Protein AF-A0A8B6G0R1-F1 (afdb_monomer_lite)

Foldseek 3Di:
DDPVVVVVVQLDDQEEFEKQAADPPPPPPDDDDDDPDPPPPPPPDDDDPVNVVVPAFDWDWDADPSRHIYTYGYPNDQKIKTKTKGQDAQLSDDPVCRCVLVVVQVVVQQDDPVGGNVRSVCVCVVQVKDWHWDGDHGITMTMMMGGSVPPVD

pLDDT: mean 74.89, std 23.1, range [29.56, 95.31]

Secondary structure (DSSP, 8-state):
--STTGGGTT-S-EEEEEEE-----------------------PPPPPHHHHHHTSPP-EEEE-TTS-EEEE-----SEEEEEEEES-SGGG--TTTTTHHHHHHHHTTS--SSS-HHHHHHHHHHTT-EEEEEE-SS-EEEEEEEEGGGTT-

InterPro domains:
  IPR001431 Peptidase M16, zinc-binding site [PS00143] (89-112)
  IPR011249 Metalloenzyme, LuxS/M16 peptidase-like [SSF63411] (56-152)
  IPR011765 Peptidase M16, N-terminal [PF00675] (69-153)
  IPR050361 Mitochondrial Processing Peptidase/Ubiquinol-cytochrome c Reductase Complex [PTHR11851] (52-152)

Radius of gyration: 22.04 Å; chains: 1; bounding box: 58×38×65 Å

Structure (mmCIF, N/CA/C/O backbone):
data_AF-A0A8B6G0R1-F1
#
_entry.id   AF-A0A8B6G0R1-F1
#
loop_
_atom_site.group_PDB
_atom_site.id
_atom_site.type_symbol
_atom_site.label_atom_id
_atom_site.label_alt_id
_atom_site.label_comp_id
_atom_site.label_asym_id
_atom_site.label_entity_id
_atom_site.label_seq_id
_atom_site.pdbx_PDB_ins_code
_atom_site.Cartn_x
_atom_site.Cartn_y
_atom_site.Cartn_z
_atom_site.occupancy
_atom_site.B_iso_or_equiv
_atom_site.auth_seq_id
_atom_site.auth_comp_id
_atom_site.auth_asym_id
_atom_site.auth_atom_id
_atom_site.pdbx_PDB_model_num
ATOM 1 N N . MET A 1 1 ? -8.071 -9.651 25.388 1.00 42.31 1 MET A N 1
ATOM 2 C CA . MET A 1 1 ? -8.073 -10.667 24.307 1.00 42.31 1 MET A CA 1
ATOM 3 C C . MET A 1 1 ? -9.357 -10.486 23.501 1.00 42.31 1 MET A C 1
ATOM 5 O O . MET A 1 1 ? -10.359 -10.273 24.169 1.00 42.31 1 MET A O 1
ATOM 9 N N . PRO A 1 2 ? -9.381 -10.528 22.151 1.00 45.34 2 PRO A N 1
ATOM 10 C CA . PRO A 1 2 ? -8.360 -11.071 21.257 1.00 45.34 2 PRO A CA 1
ATOM 11 C C . PRO A 1 2 ? -8.134 -10.217 19.980 1.00 45.34 2 PRO A C 1
ATOM 13 O O . PRO A 1 2 ? -8.844 -10.356 18.992 1.00 45.34 2 PRO A O 1
ATOM 16 N N . ILE A 1 3 ? -7.073 -9.407 19.936 1.00 35.97 3 ILE A N 1
ATOM 17 C CA . ILE A 1 3 ? -6.540 -8.895 18.650 1.00 35.97 3 ILE A CA 1
ATOM 18 C C . ILE A 1 3 ? -5.832 -10.038 17.887 1.00 35.97 3 ILE A C 1
ATOM 20 O O . ILE A 1 3 ? -5.741 -10.038 16.665 1.00 35.97 3 ILE A O 1
ATOM 24 N N . ILE A 1 4 ? -5.431 -11.087 18.612 1.00 33.22 4 ILE A N 1
ATOM 25 C CA . ILE A 1 4 ? -4.708 -12.253 18.090 1.00 33.22 4 ILE A CA 1
ATOM 26 C C . ILE A 1 4 ? -5.633 -13.201 17.292 1.00 33.22 4 ILE A C 1
ATOM 28 O O . ILE A 1 4 ? -5.166 -13.844 16.361 1.00 33.22 4 ILE A O 1
ATOM 32 N N . HIS A 1 5 ? -6.951 -13.227 17.552 1.00 29.56 5 HIS A N 1
ATOM 33 C CA . HIS A 1 5 ? -7.903 -13.936 16.670 1.00 29.56 5 HIS A CA 1
ATOM 34 C C . HIS A 1 5 ? -8.238 -13.147 15.395 1.00 29.56 5 HIS A C 1
ATOM 36 O O . HIS A 1 5 ? -8.706 -13.731 14.424 1.00 29.56 5 HIS A O 1
ATOM 42 N N . PHE A 1 6 ? -7.994 -11.833 15.353 1.00 38.06 6 PHE A N 1
ATOM 43 C CA . PHE A 1 6 ? -8.375 -11.010 14.200 1.00 38.06 6 PHE A CA 1
ATOM 44 C C . PHE A 1 6 ? -7.404 -11.164 13.019 1.00 38.06 6 PHE A C 1
ATOM 46 O O . PHE A 1 6 ? -7.798 -10.994 11.868 1.00 38.06 6 PHE A O 1
ATOM 53 N N . LEU A 1 7 ? -6.165 -11.605 13.279 1.00 32.12 7 LEU A N 1
ATOM 54 C CA . LEU A 1 7 ? -5.239 -12.020 12.221 1.00 32.12 7 LEU A CA 1
ATOM 55 C C . LEU A 1 7 ? -5.692 -13.299 11.493 1.00 32.12 7 LEU A C 1
ATOM 57 O O . LEU A 1 7 ? -5.248 -13.527 10.373 1.00 32.12 7 LEU A O 1
ATOM 61 N N . GLN A 1 8 ? -6.604 -14.103 12.061 1.00 31.98 8 GLN A N 1
ATOM 62 C CA . GLN A 1 8 ? -7.173 -15.254 11.344 1.00 31.98 8 GLN A CA 1
ATOM 63 C C . GLN A 1 8 ? -8.204 -14.844 10.280 1.00 31.98 8 GLN A C 1
ATOM 65 O O . GLN A 1 8 ? -8.451 -15.623 9.364 1.00 31.98 8 GLN A O 1
ATOM 70 N N . ILE A 1 9 ? -8.753 -13.623 10.338 1.00 37.62 9 ILE A N 1
ATOM 71 C CA . ILE A 1 9 ? -9.618 -13.074 9.276 1.00 37.62 9 ILE A CA 1
ATOM 72 C C . ILE A 1 9 ? -8.776 -12.611 8.072 1.00 37.62 9 ILE A C 1
ATOM 74 O O . ILE A 1 9 ? -9.251 -12.635 6.943 1.00 37.62 9 ILE A O 1
ATOM 78 N N . PHE A 1 10 ? -7.495 -12.292 8.287 1.00 37.84 10 PHE A N 1
ATOM 79 C CA . PHE A 1 10 ? -6.529 -11.962 7.232 1.00 37.84 10 PHE A CA 1
ATOM 80 C C . PHE A 1 10 ? -5.708 -13.171 6.750 1.00 37.84 10 PHE A C 1
ATOM 82 O O . PHE A 1 10 ? -4.663 -12.998 6.129 1.00 37.84 10 PHE A O 1
ATOM 89 N N . ASN A 1 11 ? -6.169 -14.407 6.976 1.00 33.16 11 ASN A N 1
ATOM 90 C CA . ASN A 1 11 ? -5.526 -15.602 6.410 1.00 33.16 11 ASN A CA 1
ATOM 91 C C . ASN A 1 11 ? -5.885 -15.833 4.923 1.00 33.16 11 ASN A C 1
ATOM 93 O O . ASN A 1 11 ? -5.895 -16.961 4.435 1.00 33.16 11 ASN A O 1
ATOM 97 N N . MET A 1 12 ? -6.222 -14.771 4.190 1.00 33.50 12 MET A N 1
ATOM 98 C CA . MET A 1 12 ? -6.716 -14.845 2.821 1.00 33.50 12 MET A CA 1
ATOM 99 C C . MET A 1 12 ? -5.886 -13.942 1.913 1.00 33.50 12 MET A C 1
ATOM 101 O O . MET A 1 12 ? -5.963 -12.720 1.964 1.00 33.50 12 MET A O 1
ATOM 105 N N . ALA A 1 13 ? -5.067 -14.602 1.093 1.00 32.81 13 ALA A N 1
ATOM 106 C CA . ALA A 1 13 ? -4.628 -14.146 -0.219 1.00 32.81 13 ALA A CA 1
ATOM 107 C C . ALA A 1 13 ? -4.170 -12.675 -0.299 1.00 32.81 13 ALA A C 1
ATOM 109 O O . ALA A 1 13 ? -4.767 -11.857 -0.996 1.00 32.81 13 ALA A O 1
ATOM 110 N N . ALA A 1 14 ? -3.030 -12.355 0.322 1.00 33.09 14 ALA A N 1
ATOM 111 C CA . ALA A 1 14 ? -2.245 -11.185 -0.072 1.00 33.09 14 ALA A CA 1
ATOM 112 C C . ALA A 1 14 ? -1.750 -11.398 -1.512 1.00 33.09 14 ALA A C 1
ATOM 114 O O . ALA A 1 14 ? -0.733 -12.045 -1.793 1.00 33.09 14 ALA A O 1
ATOM 115 N N . ARG A 1 15 ? -2.550 -10.923 -2.459 1.00 43.00 15 ARG A N 1
ATOM 116 C CA . ARG A 1 15 ? -2.318 -11.076 -3.882 1.00 43.00 15 ARG A CA 1
ATOM 117 C C . ARG A 1 15 ? -1.769 -9.757 -4.398 1.00 43.00 15 ARG A C 1
ATOM 119 O O . ARG A 1 15 ? -2.527 -8.860 -4.717 1.00 43.00 15 ARG A O 1
ATOM 126 N N . VAL A 1 16 ? -0.456 -9.769 -4.622 1.00 35.62 16 VAL A N 1
ATOM 127 C CA . VAL A 1 16 ? 0.317 -8.779 -5.379 1.00 35.62 16 VAL A CA 1
ATOM 128 C C . VAL A 1 16 ? 0.768 -7.579 -4.543 1.00 35.62 16 VAL A C 1
ATOM 130 O O . VAL A 1 16 ? 0.059 -6.602 -4.343 1.00 35.62 16 VAL A O 1
ATOM 133 N N . PHE A 1 17 ? 2.022 -7.646 -4.116 1.00 44.31 17 PHE A N 1
ATOM 134 C CA . PHE A 1 17 ? 2.850 -6.493 -3.798 1.00 44.31 17 PHE A CA 1
ATOM 135 C C . PHE A 1 17 ? 3.365 -5.939 -5.133 1.00 44.31 17 PHE A C 1
ATOM 137 O O . PHE A 1 17 ? 4.261 -6.557 -5.700 1.00 44.31 17 PHE A O 1
ATOM 144 N N . LYS A 1 18 ? 2.787 -4.866 -5.700 1.00 41.88 18 LYS A N 1
ATOM 145 C CA . LYS A 1 18 ? 3.368 -4.236 -6.905 1.00 41.88 18 LYS A CA 1
ATOM 146 C C . LYS A 1 18 ? 4.469 -3.280 -6.455 1.00 41.88 18 LYS A C 1
ATOM 148 O O . LYS A 1 18 ? 4.163 -2.246 -5.871 1.00 41.88 18 LYS A O 1
ATOM 153 N N . ILE A 1 19 ? 5.729 -3.626 -6.704 1.00 49.19 19 ILE A N 1
ATOM 154 C CA . ILE A 1 19 ? 6.870 -2.717 -6.556 1.00 49.19 19 ILE A CA 1
ATOM 155 C C . ILE A 1 19 ? 7.242 -2.245 -7.959 1.00 49.19 19 ILE A C 1
ATOM 157 O O . ILE A 1 19 ? 7.856 -2.983 -8.729 1.00 49.19 19 ILE A O 1
ATOM 161 N N . VAL A 1 20 ? 6.876 -1.014 -8.305 1.00 50.31 20 VAL A N 1
ATOM 162 C CA . VAL A 1 20 ? 7.505 -0.327 -9.438 1.00 50.31 20 VAL A CA 1
ATOM 163 C C . VAL A 1 20 ? 8.727 0.37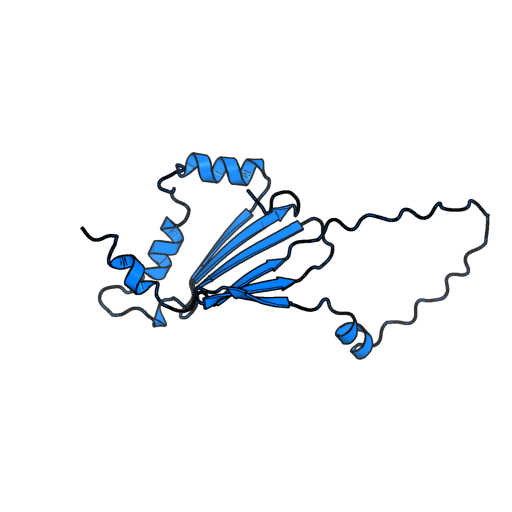8 -8.879 1.00 50.31 20 VAL A C 1
ATOM 165 O O . VAL A 1 20 ? 8.591 1.506 -8.433 1.00 50.31 20 VAL A O 1
ATOM 168 N N . ALA A 1 21 ? 9.880 -0.285 -8.807 1.00 43.12 21 ALA A N 1
ATOM 169 C CA . ALA A 1 21 ? 11.126 0.331 -8.346 1.00 43.12 21 ALA A CA 1
ATOM 170 C C . ALA A 1 21 ? 12.169 0.259 -9.455 1.00 43.12 21 ALA A C 1
ATOM 172 O O . ALA A 1 21 ? 12.370 -0.803 -10.045 1.00 43.12 21 ALA A O 1
ATOM 173 N N . SER A 1 22 ? 12.836 1.384 -9.712 1.00 37.28 22 SER A N 1
ATOM 174 C CA . SER A 1 22 ? 13.942 1.427 -10.656 1.00 37.28 22 SER A CA 1
ATOM 175 C C . SER A 1 22 ? 15.218 0.876 -10.034 1.00 37.28 22 SER A C 1
ATOM 177 O O . SER A 1 22 ? 15.599 1.236 -8.915 1.00 37.28 22 SER A O 1
ATOM 179 N N . ARG A 1 23 ? 15.926 0.004 -10.758 1.00 33.78 23 ARG A N 1
ATOM 180 C CA . ARG A 1 23 ? 17.341 -0.231 -10.454 1.00 33.78 23 ARG A CA 1
ATOM 181 C C . ARG A 1 23 ? 18.111 1.068 -10.707 1.00 33.78 23 ARG A C 1
ATOM 183 O O . ARG A 1 23 ? 17.828 1.751 -11.690 1.00 33.78 23 ARG A O 1
ATOM 190 N N 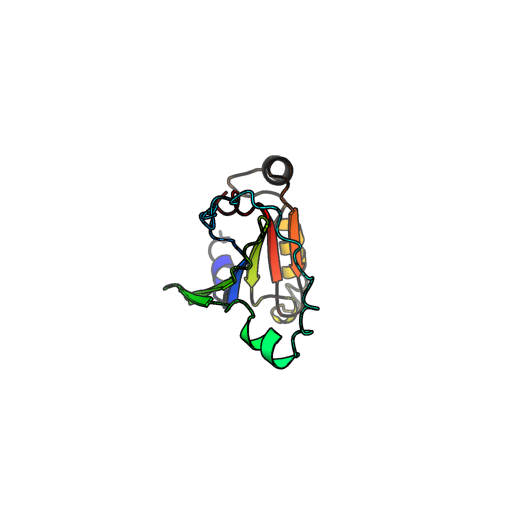. PRO A 1 24 ? 19.140 1.400 -9.906 1.00 33.16 24 PRO A N 1
ATOM 191 C CA . PRO A 1 24 ? 20.075 2.443 -10.289 1.00 33.16 24 PRO A CA 1
ATOM 192 C C . PRO A 1 24 ? 20.821 1.956 -11.535 1.00 33.16 24 PRO A C 1
ATOM 194 O O . PRO A 1 24 ? 21.793 1.203 -11.452 1.00 33.16 24 PRO A O 1
ATOM 197 N N . THR A 1 25 ? 20.346 2.341 -12.718 1.00 35.78 25 THR A N 1
ATOM 198 C CA . THR A 1 25 ? 21.096 2.158 -13.954 1.00 35.78 25 THR A CA 1
ATOM 199 C C . THR A 1 25 ? 22.388 2.939 -13.806 1.00 35.78 25 THR A C 1
ATOM 201 O O . THR A 1 25 ? 22.387 4.168 -13.740 1.00 35.78 25 THR A O 1
ATOM 204 N N . LYS A 1 26 ? 23.504 2.210 -13.728 1.00 34.97 26 LYS A N 1
ATOM 205 C CA . LYS A 1 26 ? 24.844 2.768 -13.862 1.00 34.97 26 LYS A CA 1
ATOM 206 C C . LYS A 1 26 ? 24.886 3.415 -15.243 1.00 34.97 26 LYS A C 1
ATOM 208 O O . LYS A 1 26 ? 25.000 2.721 -16.249 1.00 34.97 26 LYS A O 1
ATOM 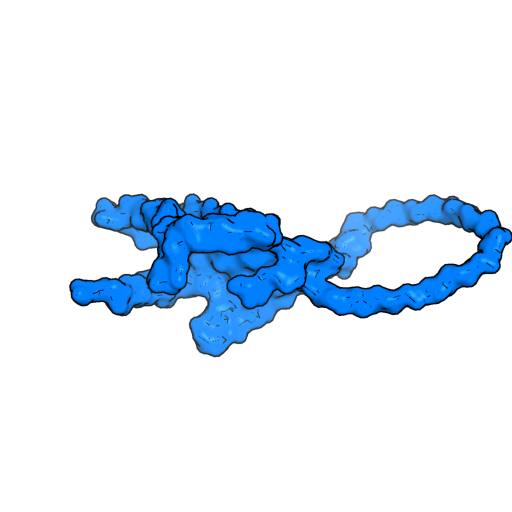213 N N . LEU A 1 27 ? 24.692 4.731 -15.281 1.00 35.94 27 LEU A N 1
ATOM 214 C CA . LEU A 1 27 ? 24.750 5.521 -16.498 1.00 35.94 27 LEU A CA 1
ATOM 215 C C . LEU A 1 27 ? 26.184 5.403 -17.021 1.00 35.94 27 LEU A C 1
ATOM 217 O O . LEU A 1 27 ? 27.095 6.075 -16.538 1.00 35.94 27 LEU A O 1
ATOM 221 N N . LEU A 1 28 ? 26.406 4.482 -17.957 1.00 36.66 28 LEU A N 1
ATOM 222 C CA . LEU A 1 28 ? 27.624 4.441 -18.751 1.00 36.66 28 LEU A CA 1
ATOM 223 C C . LEU A 1 28 ? 27.592 5.682 -19.644 1.00 36.66 28 LEU A C 1
ATOM 225 O O . LEU A 1 28 ? 27.102 5.652 -20.769 1.00 36.66 28 LEU A O 1
ATOM 229 N N . LEU A 1 29 ? 28.071 6.796 -19.089 1.00 34.44 29 LEU A N 1
ATOM 230 C CA . LEU A 1 29 ? 28.392 8.009 -19.821 1.00 34.44 29 LEU A CA 1
ATOM 231 C C . LEU A 1 29 ? 29.461 7.643 -20.851 1.00 34.44 29 LEU A C 1
ATOM 233 O O . LEU A 1 29 ? 30.645 7.544 -20.532 1.00 34.44 29 LEU A O 1
ATOM 237 N N . GLN A 1 30 ? 29.042 7.396 -22.090 1.00 35.09 30 GLN A N 1
ATOM 238 C CA . GLN A 1 30 ? 29.983 7.368 -23.199 1.00 35.09 30 GLN A CA 1
ATOM 239 C C . GLN A 1 30 ? 30.421 8.813 -23.479 1.00 35.09 30 GLN A C 1
ATOM 241 O O . GLN A 1 30 ? 29.568 9.702 -23.552 1.00 35.09 30 GLN A O 1
ATOM 246 N N . PRO A 1 31 ? 31.729 9.082 -23.619 1.00 31.03 31 PRO A N 1
ATOM 247 C CA . PRO A 1 31 ? 32.215 10.432 -23.851 1.00 31.03 31 PRO A CA 1
ATOM 248 C C . PRO A 1 31 ? 31.722 10.940 -25.210 1.00 31.03 31 PRO A C 1
ATOM 250 O O . PRO A 1 31 ? 31.950 10.316 -26.249 1.00 31.03 31 PRO A O 1
ATOM 253 N N . PHE A 1 32 ? 31.055 12.094 -25.199 1.00 37.81 32 PHE A N 1
ATOM 254 C CA . PHE A 1 32 ? 30.643 12.808 -26.403 1.00 37.81 32 PHE A CA 1
ATOM 255 C C . PHE A 1 32 ? 31.898 13.322 -27.119 1.00 37.81 32 PHE A C 1
ATOM 257 O O . PHE A 1 32 ? 32.559 14.248 -26.652 1.00 37.81 32 PHE A O 1
ATOM 264 N N . LYS A 1 33 ? 32.271 12.691 -28.238 1.00 38.56 33 LYS A N 1
ATOM 265 C CA . LYS A 1 33 ? 33.365 13.182 -29.082 1.00 38.56 33 LYS A CA 1
ATOM 266 C C . LYS A 1 33 ? 32.880 14.407 -29.853 1.00 38.56 33 LYS A C 1
ATOM 268 O O . LYS A 1 33 ? 32.022 14.295 -30.725 1.00 38.56 33 LYS A O 1
ATOM 273 N N . THR A 1 34 ? 33.448 15.563 -29.529 1.00 40.38 34 THR A N 1
ATOM 274 C CA . THR A 1 34 ? 33.211 16.840 -30.205 1.00 40.38 34 THR A CA 1
ATOM 275 C C . THR A 1 34 ? 33.673 16.746 -31.657 1.00 40.38 34 THR A C 1
ATOM 277 O O . THR A 1 34 ? 34.865 16.764 -31.953 1.00 40.38 34 THR A O 1
ATOM 280 N N . GLY A 1 35 ? 32.719 16.614 -32.573 1.00 40.91 35 GLY A N 1
ATOM 281 C CA . GLY A 1 35 ? 32.949 16.674 -34.007 1.00 40.91 35 GLY A CA 1
ATOM 282 C C . GLY A 1 35 ? 31.728 17.288 -34.667 1.00 40.91 35 GLY A C 1
ATOM 283 O O . GLY A 1 35 ? 30.629 16.746 -34.562 1.00 40.91 35 GLY A O 1
ATOM 284 N N . THR A 1 36 ? 31.911 18.434 -35.318 1.00 48.44 36 THR A N 1
ATOM 285 C CA . THR A 1 36 ? 30.871 19.153 -36.056 1.00 48.44 36 THR A CA 1
ATOM 286 C C . THR A 1 36 ? 30.433 18.312 -37.252 1.00 48.44 36 THR A C 1
ATOM 288 O O . THR A 1 36 ? 30.958 18.433 -38.355 1.00 48.44 36 THR A O 1
ATOM 291 N N . ARG A 1 37 ? 29.489 17.400 -37.028 1.00 49.44 37 ARG A N 1
ATOM 292 C CA . ARG A 1 37 ? 28.846 16.614 -38.074 1.00 49.44 37 ARG A CA 1
ATOM 293 C C . ARG A 1 37 ? 27.411 17.094 -38.164 1.00 49.44 37 ARG A C 1
ATOM 295 O O . ARG A 1 37 ? 26.662 16.968 -37.202 1.00 49.44 37 ARG A O 1
ATOM 302 N N . VAL A 1 38 ? 27.040 17.651 -39.316 1.00 48.12 38 VAL A N 1
ATOM 303 C CA . VAL A 1 38 ? 25.645 17.940 -39.660 1.00 48.12 38 VAL A CA 1
ATOM 304 C C . VAL A 1 38 ? 24.873 16.629 -39.520 1.00 48.12 38 VAL A C 1
ATOM 306 O O . VAL A 1 38 ? 24.984 15.729 -40.357 1.00 48.12 38 VAL A O 1
ATOM 309 N N . VAL A 1 39 ? 24.155 16.472 -38.406 1.00 52.84 39 VAL A N 1
ATOM 310 C CA . VAL A 1 39 ? 23.286 15.323 -38.181 1.00 52.84 39 VAL A CA 1
ATOM 311 C C . VAL A 1 39 ? 22.071 15.567 -39.055 1.00 52.84 39 VAL A C 1
ATOM 313 O O . VAL A 1 39 ? 21.179 16.339 -38.720 1.00 52.84 39 VAL A O 1
ATOM 316 N N . ARG A 1 40 ? 22.065 14.937 -40.229 1.00 41.84 40 ARG A N 1
ATOM 317 C CA . ARG A 1 40 ? 20.850 14.765 -41.018 1.00 41.84 40 ARG A CA 1
ATOM 318 C C . ARG A 1 40 ? 19.844 14.095 -40.082 1.00 41.84 40 ARG A C 1
ATOM 320 O O . ARG A 1 40 ? 20.036 12.926 -39.754 1.00 41.84 40 ARG A O 1
ATOM 327 N N . CYS A 1 41 ? 18.838 14.836 -39.609 1.00 43.28 41 CYS A N 1
ATOM 328 C CA . CYS A 1 41 ? 17.710 14.257 -38.887 1.00 43.28 41 CYS A CA 1
ATOM 329 C C . CYS A 1 41 ? 17.065 13.238 -39.824 1.00 43.28 41 CYS A C 1
ATOM 331 O O . CYS A 1 41 ? 16.314 13.593 -40.731 1.00 43.28 41 CYS A O 1
ATOM 333 N N . GLN A 1 42 ? 17.420 11.967 -39.661 1.00 49.16 42 GLN A N 1
ATOM 334 C CA . GLN A 1 42 ? 16.626 10.892 -40.216 1.00 49.16 42 GLN A CA 1
ATOM 335 C C . GLN A 1 42 ? 15.302 10.960 -39.463 1.00 49.16 42 GLN A C 1
ATOM 337 O O . GLN A 1 42 ? 15.283 10.858 -38.238 1.00 49.16 42 GLN A O 1
ATOM 342 N N . SER A 1 43 ? 14.219 11.233 -40.192 1.00 48.78 43 SER A N 1
ATOM 343 C CA . SER A 1 43 ? 12.860 11.129 -39.669 1.00 48.78 43 SER A CA 1
ATOM 344 C C . SER A 1 43 ? 12.742 9.769 -38.983 1.00 48.78 43 SER A C 1
ATOM 346 O O . SER A 1 43 ? 12.904 8.733 -39.633 1.00 48.78 43 SER A O 1
ATOM 348 N N . ALA A 1 44 ? 12.581 9.772 -37.659 1.00 62.12 44 ALA A N 1
ATOM 349 C CA . ALA A 1 44 ? 12.375 8.549 -36.907 1.00 62.12 44 ALA A CA 1
ATOM 350 C C . ALA A 1 44 ? 11.135 7.867 -37.493 1.00 62.12 44 ALA A C 1
ATOM 352 O O . ALA A 1 44 ? 10.056 8.463 -37.516 1.00 62.12 44 ALA A O 1
ATOM 353 N N . LYS A 1 45 ? 11.290 6.645 -38.018 1.00 58.62 45 LYS A N 1
ATOM 354 C CA . LYS A 1 45 ? 10.143 5.823 -38.412 1.00 58.62 45 LYS A CA 1
ATOM 355 C C . LYS A 1 45 ? 9.211 5.740 -37.206 1.00 58.62 45 LYS A C 1
ATOM 357 O O . LYS A 1 45 ? 9.654 5.349 -36.128 1.00 58.62 45 LYS A O 1
ATOM 362 N N . ALA A 1 46 ? 7.949 6.125 -37.387 1.00 62.56 46 ALA A N 1
ATOM 363 C CA . ALA A 1 46 ? 6.935 5.953 -36.359 1.00 62.56 46 ALA A CA 1
ATOM 364 C C . ALA A 1 46 ? 6.902 4.471 -35.958 1.00 62.56 46 ALA A C 1
ATOM 366 O O . ALA A 1 46 ? 6.774 3.596 -36.820 1.00 62.56 46 ALA A O 1
ATOM 367 N N . ALA A 1 47 ? 7.095 4.193 -34.668 1.00 68.75 47 ALA A N 1
ATOM 368 C CA . ALA A 1 47 ? 7.029 2.835 -34.151 1.00 68.75 47 ALA A CA 1
ATOM 369 C C . ALA A 1 47 ? 5.645 2.256 -34.470 1.00 68.75 47 ALA A C 1
ATOM 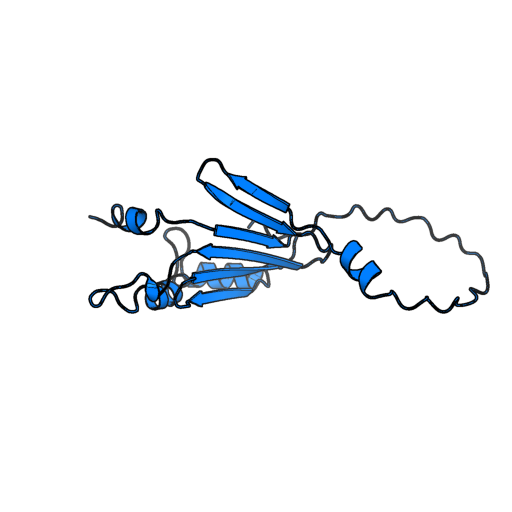371 O O . ALA A 1 47 ? 4.621 2.901 -34.251 1.00 68.75 47 ALA A O 1
ATOM 372 N N . THR A 1 48 ? 5.616 1.053 -35.036 1.00 84.44 48 THR A N 1
ATOM 373 C CA . THR A 1 48 ? 4.361 0.342 -35.307 1.00 84.44 48 THR A CA 1
ATOM 374 C C . THR A 1 48 ? 3.819 -0.214 -33.991 1.00 84.44 48 THR A C 1
ATOM 376 O O . THR A 1 48 ? 4.613 -0.582 -33.124 1.00 84.44 48 THR A O 1
ATOM 379 N N . TYR A 1 49 ? 2.496 -0.293 -33.822 1.00 80.69 49 TYR A N 1
ATOM 380 C CA . TYR A 1 49 ? 1.879 -0.711 -32.554 1.00 80.69 49 TYR A CA 1
ATOM 381 C C . TYR A 1 49 ? 2.437 -2.051 -32.034 1.00 80.69 49 TYR A C 1
ATOM 383 O O . TYR A 1 49 ? 2.765 -2.152 -30.855 1.00 80.69 49 TYR A O 1
ATOM 391 N N . GLU A 1 50 ? 2.664 -3.035 -32.909 1.00 83.06 50 GLU A N 1
ATOM 392 C CA . GLU A 1 50 ? 3.229 -4.339 -32.522 1.00 83.06 50 GLU A CA 1
ATOM 393 C C . GLU A 1 50 ? 4.620 -4.206 -31.905 1.00 83.06 50 GLU A C 1
ATOM 395 O O . GLU A 1 50 ? 4.864 -4.691 -30.804 1.00 83.06 50 GLU A O 1
ATOM 400 N N . SER A 1 51 ? 5.492 -3.421 -32.544 1.00 80.06 51 SER A N 1
ATOM 401 C CA . SER A 1 51 ? 6.845 -3.172 -32.038 1.00 80.06 51 SER A CA 1
ATOM 402 C C . SER A 1 51 ? 6.862 -2.434 -30.694 1.00 80.06 51 SER A C 1
ATOM 404 O O . SER A 1 51 ? 7.847 -2.508 -29.968 1.00 80.06 51 SER A O 1
ATOM 406 N N . THR A 1 52 ? 5.792 -1.721 -30.325 1.00 81.31 52 THR A N 1
ATOM 407 C CA . THR A 1 52 ? 5.708 -1.073 -29.004 1.00 81.31 52 THR A CA 1
ATOM 408 C C . THR A 1 52 ? 5.316 -2.043 -27.897 1.00 81.31 52 THR A C 1
ATOM 410 O O . THR A 1 52 ? 5.786 -1.886 -26.775 1.00 81.31 52 THR A O 1
ATOM 413 N N . ILE A 1 53 ? 4.515 -3.066 -28.213 1.00 82.38 53 ILE A N 1
ATOM 414 C CA . ILE A 1 53 ? 4.095 -4.083 -27.244 1.00 82.38 53 ILE A CA 1
ATOM 415 C C . ILE A 1 53 ? 5.281 -4.974 -26.866 1.00 82.38 53 ILE A C 1
ATOM 417 O O . ILE A 1 53 ? 5.468 -5.275 -25.691 1.00 82.38 53 ILE A O 1
ATOM 421 N N . GLU A 1 54 ? 6.122 -5.336 -27.837 1.00 82.69 54 GLU A N 1
ATOM 422 C CA . GLU A 1 54 ? 7.321 -6.153 -27.597 1.00 82.69 54 GLU A CA 1
ATOM 423 C C . GLU A 1 54 ? 8.375 -5.451 -26.727 1.00 82.69 54 GLU A C 1
ATOM 425 O O . GLU A 1 54 ? 9.143 -6.112 -26.034 1.00 82.69 54 GLU A O 1
ATOM 430 N N . ASN A 1 55 ? 8.408 -4.115 -26.736 1.00 82.62 55 ASN A N 1
ATOM 431 C CA . ASN A 1 55 ? 9.379 -3.314 -25.984 1.00 82.62 55 ASN A CA 1
ATOM 432 C C . ASN A 1 55 ? 8.894 -2.907 -24.578 1.00 82.62 55 ASN A C 1
ATOM 434 O O . ASN A 1 55 ? 9.559 -2.111 -23.910 1.00 82.62 55 ASN A O 1
ATOM 438 N N . LEU A 1 56 ? 7.742 -3.407 -24.118 1.00 84.69 56 LEU A N 1
ATOM 439 C CA . LEU A 1 56 ? 7.253 -3.135 -22.766 1.00 84.69 56 LEU A CA 1
ATOM 440 C C . LEU A 1 56 ? 8.111 -3.860 -21.715 1.00 84.69 56 LEU A C 1
ATOM 442 O O . LEU A 1 56 ? 8.478 -5.020 -21.915 1.00 84.69 56 LEU A O 1
ATOM 446 N N . PRO A 1 57 ? 8.417 -3.214 -20.575 1.00 86.25 57 PRO A N 1
ATOM 447 C CA . PRO A 1 57 ? 9.129 -3.876 -19.493 1.00 86.25 57 PRO A CA 1
ATOM 448 C C . PRO A 1 57 ? 8.301 -5.045 -18.948 1.00 86.25 57 PRO A C 1
ATOM 450 O O . PRO A 1 57 ? 7.107 -4.918 -18.667 1.00 86.25 57 PRO A O 1
ATOM 453 N N . GLU A 1 58 ? 8.946 -6.196 -18.777 1.00 87.50 58 GLU A N 1
ATOM 454 C CA . GLU A 1 58 ? 8.297 -7.385 -18.234 1.00 87.50 58 GLU A CA 1
ATOM 455 C C . GLU A 1 58 ? 7.947 -7.187 -16.750 1.00 87.50 58 GLU A C 1
ATOM 457 O O . GLU A 1 58 ? 8.777 -6.762 -15.940 1.00 87.50 58 GLU A O 1
ATOM 462 N N . THR A 1 59 ? 6.721 -7.550 -16.361 1.00 90.31 59 THR A N 1
ATOM 463 C CA . THR A 1 59 ? 6.355 -7.653 -14.944 1.00 90.31 59 THR A CA 1
ATOM 464 C C . THR A 1 59 ? 6.799 -9.002 -14.390 1.00 90.31 59 THR A C 1
ATOM 466 O O . THR A 1 59 ? 6.216 -10.041 -14.697 1.00 90.31 59 THR A O 1
ATOM 469 N N . ARG A 1 60 ? 7.792 -8.993 -13.503 1.00 89.00 60 ARG A N 1
ATOM 470 C CA . ARG A 1 60 ? 8.264 -10.197 -12.815 1.00 89.00 60 ARG A CA 1
ATOM 471 C C . ARG A 1 60 ? 7.372 -10.508 -11.621 1.00 89.00 60 ARG A C 1
ATOM 473 O O . ARG A 1 60 ? 7.192 -9.652 -10.765 1.00 89.00 60 ARG A O 1
ATOM 480 N N . VAL A 1 61 ? 6.884 -11.741 -11.505 1.00 92.25 61 VAL A N 1
ATOM 481 C CA . VAL A 1 61 ? 6.098 -12.189 -10.344 1.00 92.25 61 VAL A CA 1
ATOM 482 C C . VAL A 1 61 ? 6.862 -13.262 -9.578 1.00 92.25 61 VAL A C 1
ATOM 484 O O . VAL A 1 61 ? 7.235 -14.289 -10.137 1.00 92.25 61 VAL A O 1
ATOM 487 N N . THR A 1 62 ? 7.080 -13.040 -8.287 1.00 90.19 62 THR A N 1
ATOM 488 C CA . THR A 1 62 ? 7.649 -14.016 -7.355 1.00 90.19 62 THR A CA 1
ATOM 489 C C . THR A 1 62 ? 6.635 -14.348 -6.266 1.00 90.19 62 THR A C 1
ATOM 491 O O . THR A 1 62 ? 5.804 -13.522 -5.894 1.00 90.19 62 THR A O 1
ATOM 494 N N . THR A 1 63 ? 6.670 -15.579 -5.762 1.00 92.25 63 THR A N 1
ATOM 495 C CA . THR A 1 63 ? 5.840 -16.007 -4.627 1.00 92.25 63 THR A CA 1
ATOM 496 C C . THR A 1 63 ? 6.769 -16.335 -3.471 1.00 92.25 63 THR A C 1
ATOM 498 O O . THR A 1 63 ? 7.728 -17.079 -3.657 1.00 92.25 63 THR A O 1
ATOM 501 N N . LEU A 1 64 ? 6.519 -15.729 -2.315 1.00 90.81 64 LEU A N 1
ATOM 502 C CA . LEU A 1 64 ? 7.248 -15.991 -1.078 1.00 90.81 64 LEU A CA 1
ATOM 503 C C . LEU A 1 64 ? 6.730 -17.277 -0.420 1.00 90.81 64 LEU A C 1
ATOM 505 O O . LEU A 1 64 ? 5.598 -17.692 -0.670 1.00 90.81 64 LEU A O 1
ATOM 509 N N . ASP A 1 65 ? 7.520 -17.867 0.477 1.00 92.62 65 ASP A N 1
ATOM 510 C CA . ASP A 1 65 ? 7.177 -19.129 1.156 1.00 92.62 65 ASP A CA 1
ATOM 511 C C . ASP A 1 65 ? 5.877 -19.046 1.978 1.00 92.62 65 ASP A C 1
ATOM 513 O O . ASP A 1 65 ? 5.197 -20.044 2.194 1.00 92.62 65 ASP A O 1
ATOM 517 N N . ASN A 1 66 ? 5.496 -17.839 2.405 1.00 85.00 66 ASN A N 1
ATOM 518 C CA . ASN A 1 66 ? 4.243 -17.565 3.113 1.00 85.00 66 ASN A CA 1
ATOM 519 C C . ASN A 1 66 ? 3.024 -17.381 2.182 1.00 85.00 66 ASN A C 1
ATOM 521 O O . ASN A 1 66 ? 1.950 -17.008 2.647 1.00 85.00 66 ASN A O 1
ATOM 525 N N . GLY A 1 67 ? 3.182 -17.590 0.871 1.00 87.31 67 GLY A N 1
ATOM 526 C CA . GLY A 1 67 ? 2.122 -17.459 -0.130 1.00 87.31 67 GLY A CA 1
ATOM 527 C C . GLY A 1 67 ? 1.872 -16.034 -0.637 1.00 87.31 67 GLY A C 1
ATOM 528 O O . GLY A 1 67 ? 1.046 -15.847 -1.534 1.00 87.31 67 GLY A O 1
ATOM 529 N N . VAL A 1 68 ? 2.582 -15.022 -0.122 1.00 87.44 68 VAL A N 1
ATOM 530 C CA . VAL A 1 68 ? 2.482 -13.644 -0.625 1.00 87.44 68 VAL A CA 1
ATOM 531 C C . VAL A 1 68 ? 3.111 -13.562 -2.011 1.00 87.44 68 VAL A C 1
ATOM 533 O O . VAL A 1 68 ? 4.245 -13.991 -2.227 1.00 87.44 68 VAL A O 1
ATOM 536 N N . ARG A 1 69 ? 2.389 -12.962 -2.959 1.00 89.38 69 ARG A N 1
ATOM 537 C CA . ARG A 1 69 ? 2.915 -12.697 -4.305 1.00 89.38 69 ARG A CA 1
ATOM 538 C C . ARG A 1 69 ? 3.480 -11.290 -4.386 1.00 89.38 69 ARG A C 1
ATOM 540 O O . ARG A 1 69 ? 2.788 -10.340 -4.033 1.00 89.38 69 ARG A O 1
ATOM 547 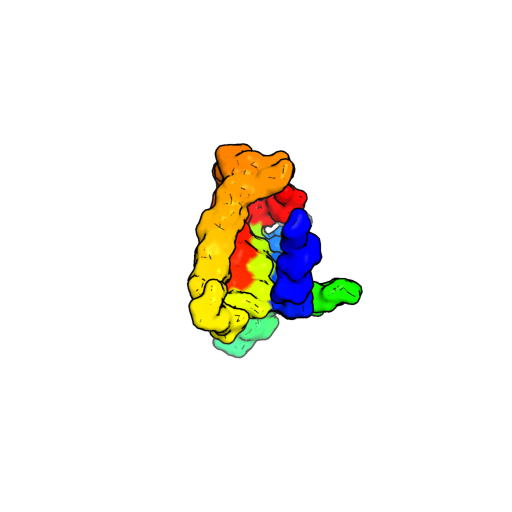N N . VAL A 1 70 ? 4.686 -11.154 -4.917 1.00 89.75 70 VAL A N 1
ATOM 548 C CA . VAL A 1 70 ? 5.365 -9.885 -5.185 1.00 89.75 70 VAL A CA 1
ATOM 549 C C . VAL A 1 70 ? 5.496 -9.742 -6.698 1.00 89.75 70 VAL A C 1
ATOM 551 O O . VAL A 1 70 ? 6.139 -10.562 -7.345 1.00 89.75 70 VAL A O 1
ATOM 554 N N . ALA A 1 71 ? 4.854 -8.733 -7.278 1.00 91.69 71 ALA A N 1
ATOM 555 C CA . ALA A 1 71 ? 5.018 -8.366 -8.678 1.00 91.69 71 ALA A CA 1
ATOM 556 C C . ALA A 1 71 ? 5.901 -7.121 -8.784 1.00 91.69 71 ALA A C 1
ATOM 558 O O . ALA A 1 71 ? 5.675 -6.127 -8.103 1.00 91.69 71 ALA A O 1
ATOM 559 N N . THR A 1 72 ? 6.899 -7.139 -9.652 1.00 88.12 72 THR A N 1
ATOM 560 C CA . THR A 1 72 ? 7.811 -6.010 -9.832 1.00 88.12 72 THR A CA 1
ATOM 561 C C . THR A 1 72 ? 7.934 -5.650 -11.298 1.00 88.12 72 THR A C 1
ATOM 563 O O . THR A 1 72 ? 8.087 -6.540 -12.131 1.00 88.12 72 THR A O 1
ATOM 566 N N . GLU A 1 73 ? 7.915 -4.360 -11.602 1.00 88.88 73 GLU A N 1
ATOM 567 C CA . GLU A 1 73 ? 8.061 -3.830 -12.959 1.00 88.88 73 GLU A CA 1
ATOM 568 C C . GLU A 1 73 ? 9.049 -2.661 -12.903 1.00 88.88 73 GLU A C 1
ATOM 570 O O . GLU A 1 73 ? 8.806 -1.683 -12.196 1.00 88.88 73 GLU A O 1
ATOM 575 N N . ASP A 1 74 ? 10.183 -2.775 -13.595 1.00 85.75 74 ASP A N 1
ATOM 576 C CA . ASP A 1 74 ? 11.192 -1.712 -13.644 1.00 85.75 74 ASP A CA 1
ATOM 577 C C . ASP A 1 74 ? 10.970 -0.862 -14.898 1.00 85.75 74 ASP A C 1
ATOM 579 O O . ASP A 1 74 ? 11.088 -1.344 -16.022 1.00 85.75 74 ASP A O 1
ATOM 583 N N . SER A 1 75 ? 10.637 0.410 -14.689 1.00 83.12 75 SER A N 1
ATOM 584 C CA . SER A 1 75 ? 10.409 1.391 -15.754 1.00 83.12 75 SER A CA 1
ATOM 585 C C . SER A 1 75 ? 11.585 2.358 -15.954 1.00 83.12 75 SER A C 1
ATOM 587 O O . SER A 1 75 ? 11.528 3.207 -16.841 1.00 83.12 75 SER A O 1
ATOM 589 N N . GLY A 1 76 ? 12.646 2.276 -15.140 1.00 84.00 76 GLY A N 1
ATOM 590 C CA . GLY A 1 76 ? 13.789 3.199 -15.185 1.00 84.00 76 GLY A CA 1
ATOM 591 C C . GLY A 1 76 ? 13.491 4.633 -14.716 1.00 84.00 76 GLY A C 1
ATOM 592 O O . GLY A 1 76 ? 14.316 5.527 -14.900 1.00 84.00 76 GLY A O 1
ATOM 593 N N . ILE A 1 77 ? 12.321 4.875 -14.115 1.00 87.12 77 ILE A N 1
ATOM 594 C CA . ILE A 1 77 ? 11.876 6.200 -13.656 1.00 87.12 77 ILE A CA 1
ATOM 595 C C . ILE A 1 77 ? 12.419 6.468 -12.235 1.00 87.12 77 ILE A C 1
ATOM 597 O O . ILE A 1 77 ? 12.458 5.558 -11.404 1.00 87.12 77 ILE A O 1
ATOM 601 N N . PRO A 1 78 ? 12.825 7.708 -11.890 1.00 88.31 78 PRO A N 1
ATOM 602 C CA . PRO A 1 78 ? 13.334 8.036 -10.552 1.00 88.31 78 PRO A CA 1
ATOM 603 C C . PRO A 1 78 ? 12.271 7.998 -9.441 1.00 88.31 78 PRO A C 1
ATOM 605 O O . PRO A 1 78 ? 12.613 8.117 -8.264 1.00 88.31 78 PRO A O 1
ATOM 608 N N . THR A 1 79 ? 10.998 7.803 -9.776 1.00 89.44 79 THR A N 1
ATOM 609 C CA . THR A 1 79 ? 9.887 7.635 -8.835 1.00 89.44 79 THR A CA 1
ATOM 610 C C . THR A 1 79 ? 9.387 6.198 -8.850 1.00 89.44 79 THR A C 1
ATOM 612 O O . THR A 1 79 ? 9.515 5.482 -9.840 1.00 89.44 79 THR A O 1
ATOM 615 N N . CYS A 1 80 ? 8.822 5.780 -7.728 1.00 89.69 80 CYS A N 1
ATOM 616 C CA . CYS A 1 80 ? 8.329 4.436 -7.510 1.00 89.69 80 CYS A CA 1
ATOM 617 C C . CYS A 1 80 ? 6.924 4.480 -6.915 1.00 89.69 80 CYS A C 1
ATOM 619 O O . CYS A 1 80 ? 6.509 5.461 -6.292 1.00 89.69 80 CYS A O 1
ATOM 621 N N . THR A 1 81 ? 6.161 3.417 -7.143 1.00 90.75 81 THR A N 1
ATOM 622 C CA . THR A 1 81 ? 4.910 3.170 -6.425 1.00 90.75 81 THR A CA 1
ATOM 623 C C . THR A 1 81 ? 4.975 1.771 -5.853 1.00 90.75 81 THR A C 1
ATOM 625 O O . THR A 1 81 ? 5.228 0.810 -6.583 1.00 90.75 81 THR A O 1
ATOM 628 N N . VAL A 1 82 ? 4.756 1.678 -4.548 1.00 90.12 82 VAL A N 1
ATOM 629 C CA . VAL A 1 82 ? 4.691 0.420 -3.813 1.00 90.12 82 VAL A CA 1
ATOM 630 C C . VAL A 1 82 ? 3.316 0.317 -3.196 1.00 90.12 82 VAL A C 1
ATOM 632 O O . VAL A 1 82 ? 2.828 1.282 -2.617 1.00 90.12 82 VAL A O 1
ATOM 635 N N . GLY A 1 83 ? 2.679 -0.840 -3.307 1.00 91.62 83 GLY A N 1
ATOM 636 C CA . GLY A 1 83 ? 1.399 -1.043 -2.652 1.00 91.62 83 GLY A CA 1
ATOM 637 C C . GLY A 1 83 ? 1.110 -2.490 -2.313 1.00 91.62 83 GLY A C 1
ATOM 638 O O . GLY A 1 83 ? 1.707 -3.417 -2.865 1.00 91.62 83 GLY A O 1
ATOM 639 N N . LEU A 1 84 ? 0.165 -2.642 -1.397 1.00 90.94 84 LEU A N 1
ATOM 640 C CA . LEU A 1 84 ? -0.385 -3.890 -0.918 1.00 90.94 84 LEU A CA 1
ATOM 641 C C . LEU A 1 84 ? -1.829 -4.005 -1.405 1.00 90.94 84 LEU A C 1
ATOM 643 O O . LEU A 1 84 ? -2.675 -3.195 -1.028 1.00 90.94 84 LEU A O 1
ATOM 647 N N . TRP A 1 85 ? -2.096 -5.032 -2.209 1.00 92.62 85 TRP A N 1
ATOM 648 C CA . TRP A 1 85 ? -3.439 -5.425 -2.619 1.00 92.62 85 TRP A CA 1
ATOM 649 C C . TRP A 1 85 ? -3.900 -6.618 -1.785 1.00 92.62 85 TRP A C 1
ATOM 651 O O . TRP A 1 85 ? -3.242 -7.662 -1.735 1.00 92.62 85 TRP A O 1
ATOM 661 N N . ILE A 1 86 ? -5.035 -6.444 -1.117 1.00 88.69 86 ILE A N 1
ATOM 662 C CA . ILE A 1 86 ? -5.638 -7.446 -0.243 1.00 88.69 86 ILE A CA 1
ATOM 663 C C . ILE A 1 86 ? -6.968 -7.866 -0.856 1.00 88.69 86 ILE A C 1
ATOM 665 O O . ILE A 1 86 ? -7.782 -7.008 -1.197 1.00 88.69 86 ILE A O 1
ATOM 669 N N . ASP A 1 87 ? -7.186 -9.175 -0.971 1.00 91.00 87 ASP A N 1
ATOM 670 C CA . ASP A 1 87 ? -8.454 -9.778 -1.399 1.00 91.00 87 ASP A CA 1
ATOM 671 C C . ASP A 1 87 ? -9.476 -9.719 -0.249 1.00 91.00 87 ASP A C 1
ATOM 673 O O . ASP A 1 87 ? -9.777 -10.703 0.428 1.00 91.00 87 ASP A O 1
ATOM 677 N N . ALA A 1 88 ? -9.896 -8.494 0.061 1.00 86.81 88 ALA A N 1
ATOM 678 C CA . ALA A 1 88 ? -10.806 -8.143 1.137 1.00 86.81 88 ALA A CA 1
ATOM 679 C C . ALA A 1 88 ? -11.602 -6.898 0.736 1.00 86.81 88 ALA A C 1
ATOM 681 O O . ALA A 1 88 ? -11.118 -6.043 0.007 1.00 86.81 88 ALA A O 1
ATOM 682 N N . GLY A 1 89 ? -12.837 -6.785 1.203 1.00 91.12 89 GLY A N 1
ATOM 683 C CA . GLY A 1 89 ? -13.740 -5.701 0.835 1.00 91.12 89 GLY A CA 1
ATOM 684 C C . GLY A 1 89 ? -15.161 -6.019 1.278 1.00 91.12 89 GLY A C 1
ATOM 685 O O . GLY A 1 89 ? -15.405 -7.060 1.893 1.00 91.12 89 GLY A O 1
ATOM 686 N N . SER A 1 90 ? -16.119 -5.155 0.944 1.00 92.81 90 SER A N 1
ATOM 687 C CA . SER A 1 90 ? -17.495 -5.294 1.449 1.00 92.81 90 SER A CA 1
ATOM 688 C C . SER A 1 90 ? -18.225 -6.573 1.010 1.00 92.81 90 SER A C 1
ATOM 690 O O . SER A 1 90 ? -19.197 -6.978 1.640 1.00 92.81 90 SER A O 1
ATOM 692 N N . ARG A 1 91 ? -17.758 -7.270 -0.036 1.00 93.88 91 ARG A N 1
ATOM 693 C CA . ARG A 1 91 ? -18.269 -8.590 -0.451 1.00 93.88 91 ARG A CA 1
ATOM 694 C C . ARG A 1 91 ? -17.986 -9.678 0.585 1.00 93.88 91 ARG A C 1
ATOM 696 O O . ARG A 1 91 ? -18.741 -10.642 0.659 1.00 93.88 91 ARG A O 1
ATOM 703 N N . PHE A 1 92 ? -16.915 -9.530 1.356 1.00 92.00 92 PHE A N 1
ATOM 704 C CA . PHE A 1 92 ? -16.500 -10.487 2.382 1.00 92.00 92 PHE A CA 1
ATOM 705 C C . PHE A 1 92 ? -17.083 -10.157 3.766 1.00 92.00 92 PHE A C 1
ATOM 707 O O . PHE A 1 92 ? -16.809 -10.849 4.746 1.00 92.00 92 PHE A O 1
ATOM 714 N N . GLU A 1 93 ? -17.904 -9.111 3.850 1.00 92.31 93 GLU A N 1
ATOM 715 C CA . GLU A 1 93 ? -18.610 -8.707 5.059 1.00 92.31 93 GLU A CA 1
ATOM 716 C C . GLU A 1 93 ? -19.999 -9.360 5.144 1.00 92.31 93 GLU A C 1
ATOM 718 O O . GLU A 1 93 ? -20.559 -9.874 4.177 1.00 92.31 93 GLU A O 1
ATOM 723 N N . ASN A 1 94 ? -20.574 -9.334 6.339 1.00 92.88 94 ASN A N 1
ATOM 724 C CA . ASN A 1 94 ? -21.927 -9.766 6.646 1.00 92.88 94 ASN A CA 1
ATOM 725 C C . ASN A 1 94 ? -22.701 -8.634 7.340 1.00 92.88 94 ASN A C 1
ATOM 727 O O . ASN A 1 94 ? -22.152 -7.591 7.685 1.00 92.88 94 ASN A O 1
ATOM 731 N N . ALA A 1 95 ? -23.991 -8.850 7.600 1.00 95.06 95 ALA A N 1
ATOM 732 C CA . ALA A 1 95 ? -24.861 -7.833 8.193 1.00 95.06 95 ALA A CA 1
ATOM 733 C C . ALA A 1 95 ? -24.371 -7.273 9.546 1.00 95.06 95 ALA A C 1
ATOM 735 O O . ALA A 1 95 ? -24.740 -6.160 9.904 1.00 95.06 95 ALA A O 1
ATOM 736 N N . LYS A 1 96 ? -23.547 -8.017 10.299 1.00 95.31 96 LYS A N 1
ATOM 737 C CA . LYS A 1 96 ? -23.030 -7.590 11.608 1.00 95.31 96 LYS A CA 1
ATOM 738 C C . LYS A 1 96 ? -21.749 -6.756 11.520 1.00 95.31 96 LYS A C 1
ATOM 740 O O . LYS A 1 96 ? -21.448 -6.051 12.474 1.00 95.31 96 LYS A O 1
ATOM 745 N N . ASN A 1 97 ? -20.981 -6.865 10.435 1.00 91.88 97 ASN A N 1
ATOM 746 C CA . ASN A 1 97 ? -19.685 -6.192 10.275 1.00 91.88 97 ASN A CA 1
ATOM 747 C C . ASN A 1 97 ? -19.569 -5.401 8.958 1.00 91.88 97 ASN A C 1
ATOM 749 O O . ASN A 1 97 ? -18.467 -5.035 8.556 1.00 91.88 97 ASN A O 1
ATOM 753 N N . ASN A 1 98 ? -20.694 -5.126 8.300 1.00 92.12 98 ASN A N 1
ATOM 754 C CA . ASN A 1 98 ? -20.751 -4.290 7.107 1.00 92.12 98 ASN A CA 1
ATOM 755 C C . ASN A 1 98 ? -20.123 -2.910 7.372 1.00 92.12 98 ASN A C 1
ATOM 757 O O . ASN A 1 98 ? -20.458 -2.249 8.357 1.00 92.12 98 ASN A O 1
ATOM 761 N N . GLY A 1 99 ? -19.218 -2.487 6.494 1.00 91.12 99 GLY A N 1
ATOM 762 C CA . GLY A 1 99 ? -18.460 -1.242 6.597 1.00 91.12 99 GLY A CA 1
ATOM 763 C C . GLY A 1 99 ? -17.143 -1.353 7.368 1.00 91.12 99 GLY A C 1
ATOM 764 O O . GLY A 1 99 ? -16.440 -0.350 7.478 1.00 91.12 99 GLY A O 1
ATOM 765 N N . THR A 1 100 ? -16.766 -2.534 7.868 1.00 92.56 100 THR A N 1
ATOM 766 C CA . THR A 1 100 ? -15.498 -2.739 8.592 1.00 92.56 100 THR A CA 1
ATOM 767 C C . THR A 1 100 ? -14.284 -2.477 7.706 1.00 92.56 100 THR A C 1
ATOM 769 O O . THR A 1 100 ? -13.327 -1.867 8.165 1.00 92.56 100 THR A O 1
ATOM 772 N N . ALA A 1 101 ? -14.305 -2.892 6.442 1.00 90.12 101 ALA A N 1
ATOM 773 C CA . ALA A 1 101 ? -13.212 -2.696 5.498 1.00 90.12 101 ALA A CA 1
ATOM 774 C C . ALA A 1 101 ? -12.967 -1.203 5.238 1.00 90.12 101 ALA A C 1
ATOM 776 O O . ALA A 1 101 ? -11.843 -0.731 5.383 1.00 90.12 101 ALA A O 1
ATOM 777 N N . HIS A 1 102 ? -14.032 -0.444 4.961 1.00 91.62 102 HIS A N 1
ATOM 778 C CA . HIS A 1 102 ? -13.940 1.009 4.808 1.00 91.62 102 HIS A CA 1
ATOM 779 C C . HIS A 1 102 ? -13.538 1.686 6.127 1.00 91.62 102 HIS A C 1
ATOM 781 O O . HIS A 1 102 ? -12.710 2.586 6.138 1.00 91.62 102 HIS A O 1
ATOM 787 N N . PHE A 1 103 ? -14.060 1.234 7.269 1.00 91.62 103 PHE A N 1
ATOM 788 C CA . PHE A 1 103 ? -13.646 1.764 8.567 1.00 91.62 103 PHE A CA 1
ATOM 789 C C . PHE A 1 103 ? -12.149 1.534 8.837 1.00 91.62 103 PHE A C 1
ATOM 791 O O . PHE A 1 103 ? -11.452 2.451 9.265 1.00 91.62 103 PHE A O 1
ATOM 798 N N . LEU A 1 104 ? -11.630 0.336 8.547 1.00 89.00 104 LEU A N 1
ATOM 799 C CA . LEU A 1 104 ? -10.211 0.007 8.694 1.00 89.00 104 LEU A CA 1
ATOM 800 C C . LEU A 1 104 ? -9.323 0.852 7.781 1.00 89.00 104 LEU A C 1
ATOM 802 O O . LEU A 1 104 ? -8.255 1.266 8.217 1.00 89.00 104 LEU A O 1
ATOM 806 N N . GLU A 1 105 ? -9.769 1.145 6.562 1.00 89.31 105 GLU A N 1
ATOM 807 C CA . GLU A 1 105 ? -9.069 2.046 5.645 1.00 89.31 105 GLU A CA 1
ATOM 808 C C . GLU A 1 105 ? -8.841 3.430 6.271 1.00 89.31 105 GLU A C 1
ATOM 810 O O . GLU A 1 105 ? -7.713 3.921 6.285 1.00 89.31 105 GLU A O 1
ATOM 815 N N . HIS A 1 106 ? -9.878 4.024 6.876 1.00 90.31 106 HIS A N 1
ATOM 816 C CA . HIS A 1 106 ? -9.759 5.308 7.585 1.00 90.31 106 HIS A CA 1
ATOM 817 C C . HIS A 1 106 ? -8.821 5.230 8.792 1.00 90.31 106 HIS A C 1
ATOM 819 O O . HIS A 1 106 ? -8.154 6.210 9.126 1.00 90.31 106 HIS A O 1
ATOM 825 N N . MET A 1 107 ? -8.752 4.069 9.443 1.00 90.44 107 MET A N 1
ATOM 826 C CA . MET A 1 107 ? -7.893 3.852 10.607 1.00 90.44 107 MET A CA 1
ATOM 827 C C . MET A 1 107 ? -6.444 3.520 10.243 1.00 90.44 107 MET A C 1
ATOM 829 O O . MET A 1 107 ? -5.557 3.742 11.066 1.00 90.44 107 MET A O 1
ATOM 833 N N . ALA A 1 108 ? -6.178 3.031 9.031 1.00 87.00 108 ALA A N 1
ATOM 834 C CA . ALA A 1 108 ? -4.858 2.558 8.618 1.00 87.00 108 ALA A CA 1
ATOM 835 C C . ALA A 1 108 ? -3.770 3.642 8.691 1.00 87.00 108 ALA A C 1
ATOM 837 O O . ALA A 1 108 ? -2.600 3.326 8.900 1.00 87.00 108 ALA A O 1
ATOM 838 N N . PHE A 1 109 ? -4.156 4.916 8.573 1.00 87.12 109 PHE A N 1
ATOM 839 C CA . PHE A 1 109 ? -3.240 6.058 8.633 1.00 87.12 109 PHE A CA 1
ATOM 840 C C . PHE A 1 109 ? -3.280 6.821 9.965 1.00 87.12 109 PHE A C 1
ATOM 842 O O . PHE A 1 109 ? -2.618 7.841 10.106 1.00 87.12 109 PHE A O 1
ATOM 849 N N . LYS A 1 110 ? -4.015 6.336 10.976 1.00 91.12 110 LYS A N 1
ATOM 850 C CA . LYS A 1 110 ? -4.186 7.018 12.277 1.00 91.12 110 LYS A CA 1
ATOM 851 C C . LYS A 1 110 ? -3.165 6.617 13.342 1.00 91.12 110 LYS A C 1
ATOM 853 O O . LYS A 1 110 ? -3.397 6.805 14.533 1.00 91.12 110 LYS A O 1
ATOM 858 N N . GLY A 1 111 ? -2.015 6.107 12.918 1.00 86.94 111 GLY A N 1
ATOM 859 C CA . GLY A 1 111 ? -0.947 5.676 13.813 1.00 86.94 111 GLY A CA 1
ATOM 860 C C . GLY A 1 111 ? -0.777 4.162 13.858 1.00 86.94 111 GLY A C 1
ATOM 861 O O . GLY A 1 111 ? -1.655 3.379 13.506 1.00 86.94 111 GLY A O 1
ATOM 862 N N . THR A 1 112 ? 0.394 3.746 14.318 1.00 91.44 112 THR A N 1
ATOM 863 C CA . THR A 1 112 ? 0.763 2.349 14.556 1.00 91.44 112 THR A CA 1
ATOM 864 C C . THR A 1 112 ? 1.265 2.200 15.989 1.00 91.44 112 THR A C 1
ATOM 866 O O . THR A 1 112 ? 1.450 3.178 16.705 1.00 91.44 112 THR A O 1
ATOM 869 N N . GLN A 1 113 ? 1.569 0.974 16.418 1.00 91.81 113 GLN A N 1
ATOM 870 C CA . GLN A 1 113 ? 2.184 0.753 17.734 1.00 91.81 113 GLN A CA 1
ATOM 871 C C . GLN A 1 113 ? 3.566 1.415 17.876 1.00 91.81 113 GLN A C 1
ATOM 873 O O . GLN A 1 113 ? 4.002 1.672 18.992 1.00 91.81 113 GLN A O 1
ATOM 878 N N . LYS A 1 114 ? 4.272 1.653 16.761 1.00 91.19 114 LYS A N 1
ATOM 879 C CA . LYS A 1 114 ? 5.644 2.188 16.756 1.00 91.19 114 LYS A CA 1
ATOM 880 C C . LYS A 1 114 ? 5.722 3.682 16.450 1.00 91.19 114 LYS A C 1
ATOM 882 O O . LYS A 1 114 ? 6.730 4.296 16.772 1.00 91.19 114 LYS A O 1
ATOM 887 N N . ARG A 1 115 ? 4.712 4.240 15.783 1.00 90.25 115 ARG A N 1
ATOM 888 C CA . ARG A 1 115 ? 4.694 5.623 15.289 1.00 90.25 115 ARG A CA 1
ATOM 889 C C . ARG A 1 115 ? 3.320 6.224 15.521 1.00 90.25 115 ARG A C 1
ATOM 891 O O . ARG A 1 115 ? 2.330 5.584 15.157 1.00 90.25 115 ARG A O 1
ATOM 898 N N . SER A 1 116 ? 3.254 7.427 16.085 1.00 94.44 116 SER A N 1
ATOM 899 C CA . SER A 1 116 ? 1.984 8.146 16.196 1.00 94.44 116 SER A CA 1
ATOM 900 C C . SER A 1 116 ? 1.469 8.563 14.811 1.00 94.44 116 SER A C 1
ATOM 902 O O . SER A 1 116 ? 2.187 8.465 13.815 1.00 94.44 116 SER A O 1
ATOM 904 N N . GLN A 1 117 ? 0.215 9.016 14.732 1.00 92.56 117 GLN A N 1
ATOM 905 C CA . GLN A 1 117 ? -0.332 9.577 13.493 1.00 92.56 117 GLN A CA 1
ATOM 906 C C . GLN A 1 117 ? 0.535 10.738 12.983 1.00 92.56 117 GLN A C 1
ATOM 908 O O . GLN A 1 117 ? 0.929 10.736 11.823 1.00 92.56 117 GLN A O 1
ATOM 913 N N . THR A 1 118 ? 0.872 11.688 13.862 1.00 94.44 118 THR A N 1
ATOM 914 C CA . THR A 1 118 ? 1.680 12.862 13.508 1.00 94.44 118 THR A CA 1
ATOM 915 C C . THR A 1 118 ? 3.074 12.466 13.035 1.00 94.44 118 THR A C 1
ATOM 917 O O . THR A 1 118 ? 3.556 13.022 12.055 1.00 94.44 118 THR A O 1
ATOM 920 N N . ASP A 1 119 ? 3.704 11.478 13.680 1.00 93.50 119 ASP A N 1
ATOM 921 C CA . ASP A 1 119 ? 5.029 11.006 13.258 1.00 93.50 119 ASP A CA 1
ATOM 922 C C . ASP A 1 119 ? 4.982 10.379 11.860 1.00 93.50 119 ASP A C 1
ATOM 924 O O . ASP A 1 119 ? 5.871 10.622 11.049 1.00 93.50 119 ASP A O 1
ATOM 928 N N . LEU A 1 120 ? 3.941 9.590 11.566 1.00 90.81 120 LEU A N 1
ATOM 929 C CA . LEU A 1 120 ? 3.740 8.979 10.250 1.00 90.81 120 LEU A CA 1
ATOM 930 C C . LEU A 1 120 ? 3.508 10.022 9.160 1.00 90.81 120 LEU A C 1
ATOM 932 O O . LEU A 1 120 ? 4.137 9.946 8.108 1.00 90.81 120 LEU A O 1
ATOM 936 N N . GLU A 1 121 ? 2.618 10.982 9.410 1.00 91.81 121 GLU A N 1
ATOM 937 C CA . GLU A 1 121 ? 2.328 12.074 8.477 1.00 91.81 121 GLU A CA 1
ATOM 938 C C . GLU A 1 121 ? 3.604 12.878 8.189 1.00 91.81 121 GLU A C 1
ATOM 940 O O . GLU A 1 121 ? 3.985 13.041 7.030 1.00 91.81 121 GLU A O 1
ATOM 945 N N . LEU A 1 122 ? 4.339 13.265 9.234 1.00 93.50 122 LEU A N 1
ATOM 946 C CA . LEU A 1 122 ? 5.566 14.045 9.107 1.00 93.50 122 LEU A CA 1
ATOM 947 C C . LEU A 1 122 ? 6.693 13.273 8.401 1.00 93.50 122 LEU A C 1
ATOM 949 O O . LEU A 1 122 ? 7.423 13.845 7.593 1.00 93.50 122 LEU A O 1
ATOM 953 N N . GLU A 1 123 ? 6.870 11.980 8.688 1.00 91.50 123 GLU A N 1
ATOM 954 C CA . GLU A 1 123 ? 7.880 11.137 8.032 1.00 91.50 123 GLU A CA 1
ATOM 955 C C . GLU A 1 123 ? 7.616 11.036 6.525 1.00 91.50 123 GLU A C 1
ATOM 957 O O . GLU A 1 123 ? 8.530 11.222 5.718 1.00 91.50 123 GLU A O 1
ATOM 962 N N . VAL A 1 124 ? 6.361 10.802 6.142 1.00 91.38 124 VAL A N 1
ATOM 963 C CA . VAL A 1 124 ? 5.924 10.699 4.745 1.00 91.38 124 VAL A CA 1
ATOM 964 C C . VAL A 1 124 ? 6.095 12.031 4.015 1.00 91.38 124 VAL A C 1
ATOM 966 O O . VAL A 1 124 ? 6.674 12.058 2.925 1.00 91.38 124 VAL A O 1
ATOM 969 N N . GLU A 1 125 ? 5.658 13.135 4.623 1.00 92.00 125 GLU A N 1
ATOM 970 C CA . GLU A 1 125 ? 5.781 14.481 4.053 1.00 92.00 125 GLU A CA 1
ATOM 971 C C . GLU A 1 125 ? 7.243 14.911 3.892 1.00 92.00 125 GLU A C 1
ATOM 973 O O . GLU A 1 125 ? 7.623 15.418 2.835 1.00 92.00 125 GLU A O 1
ATOM 978 N N . ASN A 1 126 ? 8.099 14.635 4.881 1.00 93.81 126 ASN A N 1
ATOM 979 C CA . ASN A 1 126 ? 9.528 14.956 4.817 1.00 93.81 126 ASN A CA 1
ATOM 980 C C . ASN A 1 126 ? 10.261 14.207 3.695 1.00 93.81 126 ASN A C 1
ATOM 982 O O . ASN A 1 126 ? 11.265 14.695 3.175 1.00 93.81 126 ASN A O 1
ATOM 986 N N . MET A 1 127 ? 9.778 13.023 3.312 1.00 91.00 127 MET A N 1
ATOM 987 C CA . MET A 1 127 ? 10.301 12.278 2.162 1.00 91.00 127 MET A CA 1
ATOM 988 C C . MET A 1 127 ? 9.728 12.761 0.821 1.00 91.00 127 MET A C 1
ATOM 990 O O . MET A 1 127 ? 10.189 12.319 -0.232 1.00 91.00 127 MET A O 1
ATOM 994 N N . GLY A 1 128 ? 8.726 13.646 0.835 1.00 92.44 128 GLY A N 1
ATOM 995 C CA . GLY A 1 128 ? 7.950 14.007 -0.351 1.00 92.44 128 GLY A CA 1
ATOM 996 C C . GLY A 1 128 ? 7.141 12.830 -0.902 1.00 92.44 128 GLY A C 1
ATOM 997 O O . GLY A 1 128 ? 6.893 12.759 -2.106 1.00 92.44 128 GLY A O 1
ATOM 998 N N . ALA A 1 129 ? 6.795 11.868 -0.043 1.00 92.06 129 ALA A N 1
ATOM 999 C CA . ALA A 1 129 ? 6.012 10.704 -0.416 1.00 92.06 129 ALA A CA 1
ATOM 1000 C C . ALA A 1 129 ? 4.508 11.001 -0.315 1.00 92.06 129 ALA A C 1
ATOM 1002 O O . ALA A 1 129 ? 4.065 11.861 0.440 1.00 92.06 129 ALA A O 1
ATOM 1003 N N . HIS A 1 130 ? 3.707 10.255 -1.072 1.00 91.75 130 HIS A N 1
ATOM 1004 C CA . HIS A 1 130 ? 2.250 10.322 -1.023 1.00 91.75 130 HIS A CA 1
ATOM 1005 C C . HIS A 1 130 ? 1.682 8.954 -0.671 1.00 91.75 130 HIS A C 1
ATOM 1007 O O . HIS A 1 130 ? 1.852 8.000 -1.433 1.00 91.75 130 HIS A O 1
ATOM 1013 N N . LEU A 1 131 ? 0.980 8.874 0.455 1.00 90.94 131 LEU A N 1
ATOM 1014 C CA . LEU A 1 131 ? 0.229 7.691 0.860 1.00 90.94 131 LEU A CA 1
ATOM 1015 C C . LEU A 1 131 ? -1.232 7.820 0.449 1.00 90.94 131 LEU A C 1
ATOM 1017 O O . LEU A 1 131 ? -1.807 8.906 0.504 1.00 90.94 131 LEU A O 1
ATOM 1021 N N . ASN A 1 132 ? -1.835 6.706 0.054 1.00 92.88 132 ASN A N 1
ATOM 1022 C CA . ASN A 1 132 ? -3.272 6.630 -0.145 1.00 92.88 132 ASN A CA 1
ATOM 1023 C C . ASN A 1 132 ? -3.779 5.199 0.058 1.00 92.88 132 ASN A C 1
ATOM 1025 O O . ASN A 1 132 ? -3.010 4.232 0.040 1.00 92.88 132 ASN A O 1
ATOM 1029 N N . ALA A 1 133 ? -5.089 5.072 0.209 1.00 93.81 133 ALA A N 1
ATOM 1030 C CA . ALA A 1 133 ? -5.782 3.801 0.221 1.00 93.81 133 ALA A CA 1
ATOM 1031 C C . ALA A 1 133 ? -7.100 3.902 -0.547 1.00 93.81 133 ALA A C 1
ATOM 1033 O O . ALA A 1 133 ? -7.573 4.995 -0.853 1.00 93.81 133 ALA A O 1
ATOM 1034 N N . TYR A 1 134 ? -7.652 2.750 -0.906 1.00 94.38 134 TYR A N 1
ATOM 1035 C CA . TYR A 1 134 ? -9.048 2.651 -1.305 1.00 94.38 134 TYR A CA 1
ATOM 1036 C C . TYR A 1 134 ? -9.595 1.266 -0.986 1.00 94.38 134 TYR A C 1
ATOM 1038 O O . TYR A 1 134 ? -8.895 0.255 -1.100 1.00 94.38 134 TYR A O 1
ATOM 1046 N N . THR A 1 135 ? -10.880 1.219 -0.661 1.00 93.94 135 THR A N 1
ATOM 1047 C CA . THR A 1 135 ? -11.634 -0.021 -0.484 1.00 93.94 135 THR A CA 1
ATOM 1048 C C . THR A 1 135 ? -12.715 -0.151 -1.544 1.00 93.94 135 THR A C 1
ATOM 1050 O O . THR A 1 135 ? -13.446 0.785 -1.860 1.00 93.94 135 THR A O 1
ATOM 1053 N N . SER A 1 136 ? -12.836 -1.354 -2.090 1.00 93.56 136 SER A N 1
ATOM 1054 C CA . SER A 1 136 ? -13.885 -1.761 -3.015 1.00 93.56 136 SER A CA 1
ATOM 1055 C C . SER A 1 136 ? -14.683 -2.931 -2.428 1.00 93.56 136 SER A C 1
ATOM 1057 O O . SER A 1 136 ? -14.573 -3.276 -1.251 1.00 93.56 136 SER A O 1
ATOM 1059 N N . ARG A 1 137 ? -15.515 -3.568 -3.255 1.00 94.12 137 ARG A N 1
ATOM 1060 C CA . ARG A 1 137 ? -16.264 -4.757 -2.840 1.00 94.12 137 ARG A CA 1
ATOM 1061 C C . ARG A 1 137 ? -15.349 -5.955 -2.608 1.00 94.12 137 ARG A C 1
ATOM 1063 O O . ARG A 1 137 ? -15.613 -6.730 -1.705 1.00 94.12 137 ARG A O 1
ATOM 1070 N N . GLU A 1 138 ? -14.288 -6.100 -3.390 1.00 94.75 138 GLU A N 1
ATOM 1071 C CA . GLU A 1 138 ? -13.456 -7.317 -3.388 1.00 94.75 138 GLU A CA 1
ATOM 1072 C C . GLU A 1 138 ? -11.980 -7.049 -3.117 1.00 94.75 138 GLU A C 1
ATOM 1074 O O . GLU A 1 138 ? -11.199 -7.981 -2.992 1.00 94.75 138 GLU A O 1
ATOM 1079 N N . GLN A 1 139 ? -11.586 -5.782 -3.045 1.00 92.31 139 GLN A N 1
ATOM 1080 C CA . GLN A 1 139 ? -10.193 -5.412 -2.847 1.00 92.31 139 GLN A CA 1
ATOM 1081 C C . GLN A 1 139 ? -10.073 -4.198 -1.939 1.00 92.31 139 GLN A C 1
ATOM 1083 O O . GLN A 1 139 ? -10.808 -3.221 -2.100 1.00 92.31 139 GLN A O 1
ATOM 1088 N N . THR A 1 140 ? -9.097 -4.251 -1.042 1.00 92.94 140 THR A N 1
ATOM 1089 C CA . THR A 1 140 ? -8.631 -3.116 -0.253 1.00 92.94 140 THR A CA 1
ATOM 1090 C C . THR A 1 140 ? -7.159 -2.934 -0.557 1.00 92.94 140 THR A C 1
ATOM 1092 O O . THR A 1 140 ? -6.379 -3.890 -0.536 1.00 92.94 140 THR A O 1
ATOM 1095 N N . VAL A 1 141 ? -6.788 -1.702 -0.878 1.00 93.12 141 VAL A N 1
ATOM 1096 C CA . VAL A 1 141 ? -5.467 -1.378 -1.397 1.00 93.12 141 VAL A CA 1
ATOM 1097 C C . VAL A 1 141 ? -4.867 -0.253 -0.586 1.00 93.12 141 VAL A C 1
ATOM 1099 O O . VAL A 1 141 ? -5.511 0.769 -0.379 1.00 93.12 141 VAL A O 1
ATOM 1102 N N . TYR A 1 142 ? -3.611 -0.431 -0.193 1.00 92.75 142 TYR A N 1
ATOM 1103 C CA . TYR A 1 142 ? -2.787 0.593 0.442 1.00 92.75 142 TYR A CA 1
ATOM 1104 C C . TYR A 1 142 ? -1.564 0.819 -0.429 1.00 92.75 142 TYR A C 1
ATOM 1106 O O . TYR A 1 142 ? -0.879 -0.146 -0.764 1.00 92.75 142 TYR A O 1
ATOM 1114 N N . TYR A 1 143 ? -1.271 2.056 -0.814 1.00 92.75 143 TYR A N 1
ATOM 1115 C CA . TYR A 1 143 ? -0.110 2.334 -1.651 1.00 92.75 143 TYR A CA 1
ATOM 1116 C C . TYR A 1 143 ? 0.588 3.640 -1.283 1.00 92.75 143 TYR A C 1
ATOM 1118 O O . TYR A 1 143 ? -0.009 4.586 -0.773 1.00 92.75 143 TYR A O 1
ATOM 1126 N N . ALA A 1 144 ? 1.878 3.673 -1.588 1.00 91.75 144 ALA A N 1
ATOM 1127 C CA . ALA A 1 144 ? 2.783 4.782 -1.395 1.00 91.75 144 ALA A CA 1
ATOM 1128 C C . ALA A 1 144 ? 3.447 5.128 -2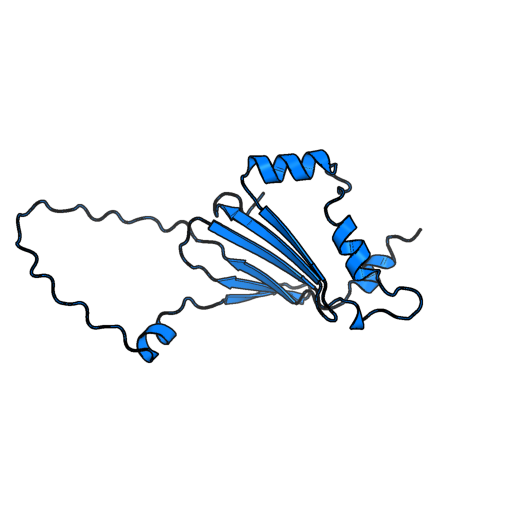.727 1.00 91.75 144 ALA A C 1
ATOM 1130 O O . ALA A 1 144 ? 3.922 4.245 -3.445 1.00 91.75 144 ALA A O 1
ATOM 1131 N N . LYS A 1 145 ? 3.501 6.416 -3.052 1.00 92.31 145 LYS A N 1
ATOM 1132 C CA . LYS A 1 145 ? 4.329 6.959 -4.130 1.00 92.31 145 LYS A CA 1
ATOM 1133 C C . LYS A 1 145 ? 5.505 7.683 -3.500 1.00 92.31 145 LYS A C 1
ATOM 1135 O O . LYS A 1 145 ? 5.292 8.534 -2.644 1.00 92.31 145 LYS A O 1
ATOM 1140 N N . SER A 1 146 ? 6.720 7.377 -3.921 1.00 91.06 146 SER A N 1
ATOM 1141 C CA . SER A 1 146 ? 7.930 8.007 -3.384 1.00 91.06 146 SER A CA 1
ATOM 1142 C C . SER A 1 146 ? 9.049 8.017 -4.423 1.00 91.06 146 SER A C 1
ATOM 1144 O O . SER A 1 146 ? 8.895 7.516 -5.542 1.00 91.06 146 SER A O 1
ATOM 1146 N N . PHE A 1 147 ? 10.193 8.609 -4.091 1.00 90.25 147 PHE A N 1
ATOM 1147 C CA . PHE A 1 147 ? 11.392 8.472 -4.912 1.00 90.25 147 PHE A CA 1
ATOM 1148 C C . PHE A 1 147 ? 11.969 7.061 -4.793 1.00 90.25 147 PHE A C 1
ATOM 1150 O O . PHE A 1 147 ? 11.951 6.461 -3.723 1.00 90.25 147 PHE A O 1
ATOM 1157 N N . SER A 1 148 ? 12.565 6.551 -5.872 1.00 87.31 148 SER A N 1
ATOM 1158 C CA . SER A 1 148 ? 13.109 5.181 -5.909 1.00 87.31 148 SER A CA 1
ATOM 1159 C C . SER A 1 148 ? 14.208 4.935 -4.866 1.00 87.31 148 SER A C 1
ATOM 1161 O O . SER A 1 148 ? 14.398 3.810 -4.415 1.00 87.31 148 SER A O 1
ATOM 1163 N N . LYS A 1 149 ? 14.906 5.993 -4.431 1.00 86.94 149 LYS A N 1
ATOM 1164 C CA . LYS A 1 149 ? 15.913 5.936 -3.357 1.00 86.94 149 LYS A CA 1
ATOM 1165 C C . LYS A 1 149 ? 15.315 5.700 -1.960 1.00 86.94 149 LYS A C 1
ATOM 1167 O O . LYS A 1 149 ? 16.020 5.212 -1.085 1.00 86.94 149 LYS A O 1
ATOM 1172 N N . ASP A 1 150 ? 14.042 6.039 -1.761 1.00 86.94 150 ASP A N 1
ATOM 1173 C CA . ASP A 1 150 ? 13.355 6.016 -0.465 1.00 86.94 150 ASP A CA 1
ATOM 1174 C C . ASP A 1 150 ? 12.444 4.782 -0.311 1.00 86.94 150 ASP A C 1
ATOM 1176 O O . ASP A 1 150 ? 11.695 4.681 0.651 1.00 86.94 150 ASP A O 1
ATOM 1180 N N . VAL A 1 151 ? 12.524 3.809 -1.229 1.00 82.31 151 VAL A N 1
ATOM 1181 C CA . VAL A 1 151 ? 11.639 2.628 -1.247 1.00 82.31 151 VAL A CA 1
ATOM 1182 C C . VAL A 1 151 ? 11.818 1.686 -0.045 1.00 82.31 151 VAL A C 1
ATOM 1184 O O . VAL A 1 151 ? 10.932 0.893 0.250 1.00 82.31 151 VAL A O 1
ATOM 1187 N N . ASN A 1 152 ? 12.974 1.746 0.624 1.00 79.94 152 ASN A N 1
ATOM 1188 C CA . ASN A 1 152 ? 13.335 0.863 1.740 1.00 79.94 152 ASN A CA 1
ATOM 1189 C C . ASN A 1 152 ? 13.025 1.461 3.126 1.00 79.94 152 ASN A C 1
ATOM 1191 O O . ASN A 1 152 ? 13.366 0.831 4.129 1.00 79.94 152 ASN A O 1
ATOM 1195 N N . LYS A 1 153 ? 12.487 2.683 3.187 1.00 74.00 153 LYS A N 1
ATOM 1196 C CA . LYS A 1 153 ? 12.116 3.352 4.441 1.00 74.00 153 LYS A CA 1
ATOM 1197 C C . LYS A 1 153 ? 10.714 2.950 4.886 1.00 74.00 153 LYS A C 1
ATOM 1199 O O . LYS A 1 153 ? 10.545 2.751 6.111 1.00 74.00 153 LYS A O 1
#

Sequence (153 aa):
MPIIHFLQIFNMAARVFKIVASRPTKLLLQPFKTGTRVVRCQSAKAATYESTIENLPETRVTTLDNGVRVATEDSGIPTCTVGLWIDAGSRFENAKNNGTAHFLEHMAFKGTQKRSQTDLELEVENMGAHLNAYTSREQTVYYAKSFSKDVNK

Organism: Mytilus galloprovincialis (NCBI:txid29158)